Protein AF-A0A3A8MM98-F1 (afdb_monomer_lite)

pLDDT: mean 92.29, std 6.21, range [61.34, 98.75]

Organism: NCBI:txid2316731

Sequence (166 aa):
MRVLGRMGVKPQGGIPGQTGAYVLREGRLHTMPRGPVTLLTTDVLSLAGKLEVARLLAGLGRIDPEPLGSLSTREWLDTRLAREDSRALVAALVRVATYCADHTALSAQAAVKQLQAALAANVLYVDGGWSTLVDAVERLTREAGVRLELSTRVEAVVLQGARVEG

Structure (mmCIF, N/CA/C/O backbone):
data_AF-A0A3A8MM98-F1
#
_entry.id   AF-A0A3A8MM98-F1
#
loop_
_atom_site.group_PDB
_atom_site.id
_atom_site.type_symbol
_atom_site.label_atom_id
_atom_site.label_alt_id
_atom_site.label_comp_id
_atom_site.label_asym_id
_atom_site.label_entity_id
_atom_site.label_seq_id
_atom_site.pdbx_PDB_ins_code
_atom_site.Cartn_x
_atom_site.Cartn_y
_atom_site.Cartn_z
_atom_site.occupancy
_atom_site.B_iso_or_equiv
_atom_site.auth_seq_id
_atom_site.auth_comp_id
_atom_site.auth_asym_id
_atom_site.auth_atom_id
_atom_site.pdbx_PDB_model_num
ATOM 1 N N . MET A 1 1 ? -10.492 8.119 5.751 1.00 77.38 1 MET A N 1
ATOM 2 C CA . MET A 1 1 ? -11.127 7.786 7.049 1.00 77.38 1 MET A CA 1
ATOM 3 C C . MET A 1 1 ? -12.658 7.750 6.954 1.00 77.38 1 MET A C 1
ATOM 5 O O . MET A 1 1 ? -13.320 8.621 7.500 1.00 77.38 1 MET A O 1
ATOM 9 N N . ARG A 1 2 ? -13.255 6.773 6.247 1.00 86.06 2 ARG A N 1
ATOM 10 C CA . ARG A 1 2 ? -14.724 6.745 6.042 1.00 86.06 2 ARG A CA 1
ATOM 11 C C . ARG A 1 2 ? -15.495 6.208 7.254 1.00 86.06 2 ARG A C 1
ATOM 13 O O . ARG A 1 2 ? -16.445 6.846 7.680 1.00 86.06 2 ARG A O 1
ATOM 20 N N . VAL A 1 3 ? -15.089 5.060 7.801 1.00 92.25 3 VAL A N 1
ATOM 21 C CA . VAL A 1 3 ? -15.812 4.390 8.901 1.00 92.25 3 VAL A CA 1
ATOM 22 C C . VAL A 1 3 ? -15.664 5.159 10.216 1.00 92.25 3 VAL A C 1
ATOM 24 O O . VAL A 1 3 ? -16.660 5.601 10.771 1.00 92.25 3 VAL A O 1
ATOM 27 N N . LEU A 1 4 ? -14.426 5.416 10.654 1.00 92.00 4 LEU A N 1
ATOM 28 C CA . LEU A 1 4 ? -14.142 6.197 11.868 1.00 92.00 4 LEU A CA 1
ATOM 29 C C . LEU A 1 4 ? -14.773 7.597 11.829 1.00 92.00 4 LEU A C 1
ATOM 31 O O . LEU A 1 4 ? -15.398 8.020 12.796 1.00 92.00 4 LEU A O 1
ATOM 35 N N . GLY A 1 5 ? -14.707 8.272 10.676 1.00 91.81 5 GLY A N 1
ATOM 36 C CA . GLY A 1 5 ? -15.305 9.596 10.504 1.00 91.81 5 GLY A CA 1
ATOM 37 C C . GLY A 1 5 ? -16.828 9.609 10.671 1.00 91.81 5 GLY A C 1
ATOM 38 O O . GLY A 1 5 ? -17.356 10.568 11.226 1.00 91.81 5 GLY A O 1
ATOM 39 N N . ARG A 1 6 ? -17.535 8.543 10.259 1.00 93.50 6 ARG A N 1
ATOM 40 C CA . ARG A 1 6 ? -18.989 8.402 10.484 1.00 93.50 6 ARG A CA 1
ATOM 41 C C . ARG A 1 6 ? -19.348 8.256 11.962 1.00 93.50 6 ARG A C 1
ATOM 43 O O . ARG A 1 6 ? -20.444 8.638 12.340 1.00 93.50 6 ARG A O 1
ATOM 50 N N . MET A 1 7 ? -18.431 7.738 12.778 1.00 91.00 7 MET A N 1
ATOM 51 C CA . MET A 1 7 ? -18.590 7.638 14.232 1.00 91.00 7 MET A CA 1
ATOM 52 C C . MET A 1 7 ? -18.127 8.910 14.960 1.00 91.00 7 MET A C 1
ATOM 54 O O . MET A 1 7 ? -18.124 8.946 16.179 1.00 91.00 7 MET A O 1
ATOM 58 N N . GLY A 1 8 ? -17.695 9.952 14.240 1.00 91.94 8 GLY A N 1
ATOM 59 C CA . GLY A 1 8 ? -17.157 11.172 14.850 1.00 91.94 8 GLY A CA 1
ATOM 60 C C . GLY A 1 8 ? -15.691 11.071 15.289 1.00 91.94 8 GLY A C 1
ATOM 61 O O . GLY A 1 8 ? -15.151 12.036 15.824 1.00 91.94 8 GLY A O 1
ATOM 62 N N . VAL A 1 9 ? -15.003 9.956 15.011 1.00 94.19 9 VAL A N 1
ATOM 63 C CA . VAL A 1 9 ? -13.578 9.786 15.330 1.00 94.19 9 VAL A CA 1
ATOM 64 C C . VAL A 1 9 ? -12.717 10.374 14.212 1.00 94.19 9 VAL A C 1
ATOM 66 O O . VAL A 1 9 ? -12.689 9.871 13.084 1.00 94.19 9 VAL A O 1
ATOM 69 N N . LYS A 1 10 ? -11.980 11.439 14.537 1.00 92.62 10 LYS A N 1
ATOM 70 C CA . LYS A 1 10 ? -11.013 12.098 13.649 1.00 92.62 10 LYS A CA 1
ATOM 71 C C . LYS A 1 10 ? -9.639 12.127 14.328 1.00 92.62 10 LYS A C 1
ATOM 73 O O . LYS A 1 10 ? -9.407 13.018 15.142 1.00 92.62 10 LYS A O 1
ATOM 78 N N . PRO A 1 11 ? -8.748 11.162 14.046 1.00 92.06 11 PRO A N 1
ATOM 79 C CA . PRO A 1 11 ? -7.417 11.171 14.637 1.00 92.06 11 PRO A CA 1
ATOM 80 C C . PRO A 1 11 ? -6.592 12.355 14.147 1.00 92.06 11 PRO A C 1
ATOM 82 O O . PRO A 1 11 ? -6.685 12.744 12.980 1.00 92.06 11 PRO A O 1
ATOM 85 N N . GLN A 1 12 ? -5.766 12.876 15.047 1.00 93.81 12 GLN A N 1
ATOM 86 C CA . GLN A 1 12 ? -4.677 13.784 14.705 1.00 93.81 12 GLN A CA 1
ATOM 87 C C . GLN A 1 12 ? -3.449 12.965 14.308 1.00 93.81 12 GLN A C 1
ATOM 89 O O . GLN A 1 12 ? -3.311 11.804 14.704 1.00 93.81 12 GLN A O 1
ATOM 94 N N . GLY A 1 13 ? -2.608 13.530 13.454 1.00 93.62 13 GLY A N 1
ATOM 95 C CA . GLY A 1 13 ? -1.447 12.830 12.941 1.00 93.62 13 GLY A CA 1
ATOM 96 C C . GLY A 1 13 ? -0.794 13.535 11.767 1.00 93.62 13 GLY A C 1
ATOM 97 O O . GLY A 1 13 ? -1.259 14.571 11.285 1.00 93.62 13 GLY A O 1
ATOM 98 N N . GLY A 1 14 ? 0.264 12.911 11.264 1.00 92.06 14 GLY A N 1
ATOM 99 C CA . GLY A 1 14 ? 1.027 13.386 10.119 1.00 92.06 14 GLY A CA 1
ATOM 100 C C . GLY A 1 14 ? 1.220 12.313 9.057 1.00 92.06 14 GLY A C 1
ATOM 101 O O . GLY A 1 14 ? 1.026 11.120 9.287 1.00 92.06 14 GLY A O 1
ATOM 102 N N . ILE A 1 15 ? 1.636 12.744 7.871 1.00 89.25 15 ILE A N 1
ATOM 103 C CA . ILE A 1 15 ? 2.186 11.834 6.865 1.00 89.25 15 ILE A CA 1
ATOM 104 C C . ILE A 1 15 ? 3.625 11.514 7.292 1.00 89.25 15 ILE A C 1
ATOM 106 O O . ILE A 1 15 ? 4.348 12.443 7.670 1.00 89.25 15 ILE A O 1
ATOM 110 N N . PRO A 1 16 ? 4.067 10.243 7.250 1.00 83.88 16 PRO A N 1
ATOM 111 C CA . PRO A 1 16 ? 5.435 9.901 7.607 1.00 83.88 16 PRO A CA 1
ATOM 112 C C . PRO A 1 16 ? 6.431 10.696 6.757 1.00 83.88 16 PRO A C 1
ATOM 114 O O . PRO A 1 16 ? 6.238 10.906 5.554 1.00 83.88 16 PRO A O 1
ATOM 117 N N . GLY A 1 17 ? 7.512 11.141 7.403 1.00 78.62 17 GLY A N 1
ATOM 118 C CA . GLY A 1 17 ? 8.594 11.846 6.731 1.00 78.62 17 GLY A CA 1
ATOM 119 C C . GLY A 1 17 ? 9.108 11.025 5.552 1.00 78.62 17 GLY A C 1
ATOM 120 O O . GLY A 1 17 ? 9.320 9.821 5.662 1.00 78.62 17 GLY A O 1
ATOM 121 N N . GLN A 1 18 ? 9.288 11.669 4.401 1.00 69.31 18 GLN A N 1
ATOM 122 C CA . GLN A 1 18 ? 9.663 10.937 3.193 1.00 69.31 18 GLN A CA 1
ATOM 123 C C . GLN A 1 18 ? 11.181 10.710 3.066 1.00 69.31 18 GLN A C 1
ATOM 125 O O . GLN A 1 18 ? 11.630 10.023 2.151 1.00 69.31 18 GLN A O 1
ATOM 130 N N . THR A 1 19 ? 12.005 11.302 3.931 1.00 74.25 19 THR A N 1
ATOM 131 C CA . THR A 1 19 ? 13.464 11.118 3.925 1.00 74.25 19 THR A CA 1
ATOM 132 C C . THR A 1 19 ? 13.852 9.719 4.418 1.00 74.25 19 THR A C 1
ATOM 134 O O . THR A 1 19 ? 13.152 9.114 5.218 1.00 74.25 19 THR A O 1
ATOM 137 N N . GLY A 1 20 ? 14.969 9.178 3.918 1.00 76.94 20 GLY A N 1
ATOM 138 C CA . GLY A 1 20 ? 15.492 7.886 4.387 1.00 76.94 20 GLY A CA 1
ATOM 139 C C . GLY A 1 20 ? 14.758 6.636 3.880 1.00 76.94 20 GLY A C 1
ATOM 140 O O . GLY A 1 20 ? 14.929 5.568 4.456 1.00 76.94 20 GLY A O 1
ATOM 141 N N . ALA A 1 21 ? 13.960 6.735 2.812 1.00 84.44 21 ALA A N 1
ATOM 142 C CA . ALA A 1 21 ? 13.362 5.566 2.167 1.00 84.44 21 ALA A CA 1
ATOM 143 C C . ALA A 1 21 ? 14.356 4.860 1.226 1.00 84.44 21 ALA A C 1
ATOM 145 O O . ALA A 1 21 ? 14.972 5.500 0.364 1.00 84.44 21 ALA A O 1
ATOM 146 N N . TYR A 1 22 ? 14.441 3.534 1.341 1.00 90.06 22 TYR A N 1
ATOM 147 C CA . TYR A 1 22 ? 15.330 2.688 0.546 1.00 90.06 22 TYR A CA 1
ATOM 148 C C . TYR A 1 22 ? 14.586 1.505 -0.071 1.00 90.06 22 TYR A C 1
ATOM 150 O O . TYR A 1 22 ? 13.585 1.035 0.468 1.00 90.06 22 TYR A O 1
ATOM 158 N N . VAL A 1 23 ? 15.118 1.000 -1.181 1.00 92.00 23 VAL A N 1
ATOM 159 C CA . VAL A 1 23 ? 14.750 -0.303 -1.747 1.00 92.00 23 VAL A CA 1
ATOM 160 C C . VAL A 1 23 ? 15.883 -1.275 -1.457 1.00 92.00 23 VAL A C 1
ATOM 162 O O . VAL A 1 23 ? 17.031 -0.975 -1.769 1.00 92.00 23 VAL A O 1
ATOM 165 N N . LEU A 1 24 ? 15.576 -2.430 -0.870 1.00 92.56 24 LEU A N 1
ATOM 166 C CA . LEU A 1 24 ? 16.540 -3.514 -0.699 1.00 92.56 24 LEU A CA 1
ATOM 167 C C . LEU A 1 24 ? 16.457 -4.450 -1.907 1.00 92.56 24 LEU A C 1
ATOM 169 O O . LEU A 1 24 ? 15.405 -5.038 -2.159 1.00 92.56 24 LEU A O 1
ATOM 173 N N . ARG A 1 25 ? 17.563 -4.609 -2.631 1.00 91.25 25 ARG A N 1
ATOM 174 C CA . ARG A 1 25 ? 17.682 -5.555 -3.743 1.00 91.25 25 ARG A CA 1
ATOM 175 C C . ARG A 1 25 ? 19.056 -6.205 -3.692 1.00 91.25 25 ARG A C 1
ATOM 177 O O . ARG A 1 25 ? 20.048 -5.517 -3.491 1.00 91.25 25 ARG A O 1
ATOM 184 N N . GLU A 1 26 ? 19.097 -7.531 -3.820 1.00 89.75 26 GLU A N 1
ATOM 185 C CA . GLU A 1 26 ? 20.355 -8.302 -3.854 1.00 89.75 26 GLU A CA 1
ATOM 186 C C . GLU A 1 26 ? 21.293 -7.974 -2.670 1.00 89.75 26 GLU A C 1
ATOM 188 O O . GLU A 1 26 ? 22.504 -7.858 -2.811 1.00 89.75 26 GLU A O 1
ATOM 193 N N . GLY A 1 27 ? 20.712 -7.774 -1.479 1.00 92.62 27 GLY A N 1
ATOM 194 C CA . GLY A 1 27 ? 21.458 -7.456 -0.256 1.00 92.62 27 GLY A CA 1
ATOM 195 C C . GLY A 1 27 ? 21.957 -6.009 -0.143 1.00 92.62 27 GLY A C 1
ATOM 196 O O . GLY A 1 27 ? 22.581 -5.674 0.861 1.00 92.62 27 GLY A O 1
ATOM 197 N N . ARG A 1 28 ? 21.662 -5.130 -1.113 1.00 93.44 28 ARG A N 1
ATOM 198 C CA . ARG A 1 28 ? 22.075 -3.720 -1.103 1.00 93.44 28 ARG A CA 1
ATOM 199 C C . ARG A 1 28 ? 20.887 -2.768 -0.987 1.00 93.44 28 ARG A C 1
ATOM 201 O O . ARG A 1 28 ? 19.826 -2.993 -1.567 1.00 93.44 28 ARG A O 1
ATOM 208 N N . LEU A 1 29 ? 21.078 -1.685 -0.232 1.00 92.94 29 LEU A N 1
ATOM 209 C CA . LEU A 1 29 ? 20.126 -0.578 -0.167 1.00 92.94 29 LEU A CA 1
ATOM 210 C C . LEU A 1 29 ? 20.344 0.380 -1.341 1.00 92.94 29 LEU A C 1
ATOM 212 O O . LEU A 1 29 ? 21.454 0.851 -1.584 1.00 92.94 29 LEU A O 1
ATOM 216 N N . HIS A 1 30 ? 19.254 0.696 -2.026 1.00 91.75 30 HIS A N 1
ATOM 217 C CA . HIS A 1 30 ? 19.180 1.632 -3.138 1.00 91.75 30 HIS A CA 1
ATOM 218 C C . HIS A 1 30 ? 18.283 2.810 -2.769 1.00 91.75 30 HIS A C 1
ATOM 220 O O . HIS A 1 30 ? 17.331 2.660 -1.999 1.00 91.75 30 HIS A O 1
ATOM 226 N N . THR A 1 31 ? 18.528 3.982 -3.353 1.00 89.19 31 THR A N 1
ATOM 227 C CA . THR A 1 31 ? 17.634 5.132 -3.177 1.00 89.19 31 THR A CA 1
ATOM 228 C C . THR A 1 31 ? 16.245 4.813 -3.728 1.00 89.19 31 THR A C 1
ATOM 230 O O . THR A 1 31 ? 16.102 4.448 -4.897 1.00 89.19 31 THR A O 1
ATOM 233 N N . MET A 1 32 ? 15.215 4.985 -2.896 1.00 87.94 32 MET A N 1
ATOM 234 C CA . MET A 1 32 ? 13.825 4.800 -3.305 1.00 87.94 32 MET A CA 1
ATOM 235 C C . MET A 1 32 ? 13.399 5.894 -4.305 1.00 87.94 32 MET A C 1
ATOM 237 O O . MET A 1 32 ? 13.462 7.082 -3.957 1.00 87.94 32 MET A O 1
ATOM 241 N N . PRO A 1 33 ? 12.933 5.536 -5.520 1.00 84.94 33 PRO A N 1
ATOM 242 C CA . PRO A 1 33 ? 12.440 6.508 -6.489 1.00 84.94 33 PRO A CA 1
ATOM 243 C C . PRO A 1 33 ? 11.056 7.028 -6.076 1.00 84.94 33 PRO A C 1
ATOM 245 O O . PRO A 1 33 ? 10.032 6.396 -6.318 1.00 84.94 33 PRO A O 1
ATOM 248 N N . ARG A 1 34 ? 11.030 8.196 -5.430 1.00 79.31 34 ARG A N 1
ATOM 249 C CA . ARG A 1 34 ? 9.813 8.865 -4.920 1.00 79.31 34 ARG A CA 1
ATOM 250 C C . ARG A 1 34 ? 9.335 10.019 -5.799 1.00 79.31 34 ARG A C 1
ATOM 252 O O . ARG A 1 34 ? 8.270 10.575 -5.569 1.00 79.31 34 ARG A O 1
ATOM 259 N N . GLY A 1 35 ? 10.136 10.410 -6.782 1.00 80.88 35 GLY A N 1
ATOM 260 C CA . GLY A 1 35 ? 9.831 11.497 -7.701 1.00 80.88 35 GLY A CA 1
ATOM 261 C C . GLY A 1 35 ? 10.788 11.504 -8.891 1.00 80.88 35 GLY A C 1
ATOM 262 O O . GLY A 1 35 ? 11.707 10.684 -8.937 1.00 80.88 35 GLY A O 1
ATOM 263 N N . PRO A 1 36 ? 10.615 12.435 -9.844 1.00 77.31 36 PRO A N 1
ATOM 264 C CA . PRO A 1 36 ? 11.358 12.427 -11.104 1.00 77.31 36 PRO A CA 1
ATOM 265 C C . PRO A 1 36 ? 12.879 12.413 -10.911 1.00 77.31 36 PRO A C 1
ATOM 267 O O . PRO A 1 36 ? 13.573 11.616 -11.532 1.00 77.31 36 PRO A O 1
ATOM 270 N N . VAL A 1 37 ? 13.394 13.230 -9.986 1.00 83.56 37 VAL A N 1
ATOM 271 C CA . VAL A 1 37 ? 14.836 13.310 -9.701 1.00 83.56 37 VAL A CA 1
ATOM 272 C C . VAL A 1 37 ? 15.368 11.994 -9.129 1.00 83.56 37 VAL A C 1
ATOM 274 O O . VAL A 1 37 ? 16.345 11.457 -9.638 1.00 83.56 37 VAL A O 1
ATOM 277 N N . THR A 1 38 ? 14.709 11.431 -8.110 1.00 84.38 38 THR A N 1
ATOM 278 C CA . THR A 1 38 ? 15.159 10.177 -7.473 1.00 84.38 38 THR A CA 1
ATOM 279 C C . THR A 1 38 ? 14.983 8.959 -8.379 1.00 84.38 38 THR A C 1
ATOM 281 O O . THR A 1 38 ? 15.745 8.004 -8.269 1.00 84.38 38 THR A O 1
ATOM 284 N N . LEU A 1 39 ? 14.034 8.996 -9.318 1.00 86.81 39 LEU A N 1
ATOM 285 C CA . LEU A 1 39 ? 13.901 7.990 -10.372 1.00 86.81 39 LEU A CA 1
ATOM 286 C C . LEU A 1 39 ? 15.067 8.033 -11.368 1.00 86.81 39 LEU A C 1
ATOM 288 O O . LEU A 1 39 ? 15.525 6.990 -11.829 1.00 86.81 39 LEU A O 1
ATOM 292 N N . LEU A 1 40 ? 15.574 9.225 -11.691 1.00 83.75 40 LEU A N 1
ATOM 293 C CA . LEU A 1 40 ? 16.733 9.371 -12.571 1.00 83.75 40 LEU A CA 1
ATOM 294 C C . LEU A 1 40 ? 18.036 8.958 -11.882 1.00 83.75 40 LEU A C 1
ATOM 296 O O . LEU A 1 40 ? 18.886 8.351 -12.534 1.00 83.75 40 LEU A O 1
ATOM 300 N N . THR A 1 41 ? 18.183 9.229 -10.583 1.00 84.25 41 THR A N 1
ATOM 301 C CA . THR A 1 41 ? 19.421 8.949 -9.839 1.00 84.25 41 THR A CA 1
ATOM 302 C C . THR A 1 41 ? 19.483 7.562 -9.204 1.00 84.25 41 THR A C 1
ATOM 304 O O . THR A 1 41 ? 20.578 7.114 -8.881 1.00 84.25 41 THR A O 1
ATOM 307 N N . THR A 1 42 ? 18.358 6.854 -9.048 1.00 87.75 42 THR A N 1
ATOM 308 C CA . THR A 1 42 ? 18.377 5.482 -8.518 1.00 87.75 42 THR A CA 1
ATOM 309 C C . THR A 1 42 ? 19.085 4.517 -9.472 1.00 87.75 42 THR A C 1
ATOM 311 O O . THR A 1 42 ? 18.991 4.635 -10.697 1.00 87.75 42 THR A O 1
ATOM 314 N N . ASP A 1 43 ? 19.779 3.538 -8.910 1.00 90.50 43 ASP A N 1
ATOM 315 C CA . ASP A 1 43 ? 20.469 2.451 -9.608 1.00 90.50 43 ASP A CA 1
ATOM 316 C C . ASP A 1 43 ? 19.739 1.103 -9.460 1.00 90.50 43 ASP A C 1
ATOM 318 O O . ASP A 1 43 ? 20.223 0.080 -9.935 1.00 90.50 43 ASP A O 1
ATOM 322 N N . VAL A 1 44 ? 18.548 1.094 -8.845 1.00 93.38 44 VAL A N 1
ATOM 323 C CA . VAL A 1 44 ? 17.695 -0.105 -8.738 1.00 93.38 44 VAL A CA 1
ATOM 324 C C . VAL A 1 44 ? 17.034 -0.488 -10.071 1.00 93.38 44 VAL A C 1
ATOM 326 O O . VAL A 1 44 ? 16.569 -1.618 -10.230 1.00 93.38 44 VAL A O 1
ATOM 329 N N . LEU A 1 45 ? 16.996 0.452 -11.024 1.00 94.06 45 LEU A N 1
ATOM 330 C CA . LEU A 1 45 ? 16.430 0.303 -12.364 1.00 94.06 45 LEU A CA 1
ATOM 331 C C . LEU A 1 45 ? 17.485 0.594 -13.434 1.00 94.06 45 LEU A C 1
ATOM 333 O O . LEU A 1 45 ? 18.209 1.590 -13.371 1.00 94.06 45 LEU A O 1
ATOM 337 N N . SER A 1 46 ? 17.475 -0.212 -14.489 1.00 93.44 46 SER A N 1
ATOM 338 C CA . SER A 1 46 ? 18.102 0.104 -15.772 1.00 93.44 46 SER A CA 1
ATOM 339 C C . SER A 1 46 ? 17.465 1.339 -16.424 1.00 93.44 46 SER A C 1
ATOM 341 O O . SER A 1 46 ? 16.350 1.737 -16.088 1.00 93.44 46 SER A O 1
ATOM 343 N N . LEU A 1 47 ? 18.139 1.941 -17.412 1.00 93.50 47 LEU A N 1
ATOM 344 C CA . LEU A 1 47 ? 17.622 3.119 -18.129 1.00 93.50 47 LEU A CA 1
ATOM 345 C C . LEU A 1 47 ? 16.243 2.871 -18.758 1.00 93.50 47 LEU A C 1
ATOM 347 O O . LEU A 1 47 ? 15.336 3.690 -18.620 1.00 93.50 47 LEU A O 1
ATOM 351 N N . ALA A 1 48 ? 16.067 1.718 -19.403 1.00 94.75 48 ALA A N 1
ATOM 352 C CA . ALA A 1 48 ? 14.779 1.332 -19.964 1.00 94.75 48 ALA A CA 1
ATOM 353 C C . ALA A 1 48 ? 13.735 1.064 -18.862 1.00 94.75 48 ALA A C 1
ATOM 355 O O . ALA A 1 48 ? 12.577 1.443 -19.024 1.00 94.75 48 ALA A O 1
ATOM 356 N N . GLY A 1 49 ? 14.143 0.498 -17.719 1.00 95.25 49 GLY A N 1
ATOM 357 C CA . GLY A 1 49 ? 13.248 0.272 -16.581 1.00 95.25 49 GLY A CA 1
ATOM 358 C C . GLY A 1 49 ? 12.745 1.572 -15.951 1.00 95.25 49 GLY A C 1
ATOM 359 O O . GLY A 1 49 ? 11.560 1.704 -15.649 1.00 95.25 49 GLY A O 1
ATOM 360 N N . LYS A 1 50 ? 13.606 2.595 -15.855 1.00 95.25 50 LYS A N 1
ATOM 361 C CA . LYS A 1 50 ? 13.211 3.949 -15.425 1.00 95.25 50 LYS A CA 1
ATOM 362 C C . LYS A 1 50 ? 12.090 4.506 -16.296 1.00 95.25 50 LYS A C 1
ATOM 364 O O . LYS A 1 50 ? 11.136 5.075 -15.772 1.00 95.25 50 LYS A O 1
ATOM 369 N N . LEU A 1 51 ? 12.184 4.317 -17.612 1.00 94.31 51 LEU A N 1
ATOM 370 C CA . LEU A 1 51 ? 11.181 4.796 -18.559 1.00 94.31 51 LEU A CA 1
ATOM 371 C C . LEU A 1 51 ? 9.852 4.034 -18.445 1.00 94.31 51 LEU A C 1
ATOM 373 O O . LEU A 1 51 ? 8.797 4.666 -18.469 1.00 94.31 51 LEU A O 1
ATOM 377 N N . GLU A 1 52 ? 9.883 2.706 -18.297 1.00 95.81 52 GLU A N 1
ATOM 378 C CA . GLU A 1 52 ? 8.671 1.902 -18.070 1.00 95.81 52 GLU A CA 1
ATOM 379 C C . GLU A 1 52 ? 7.949 2.322 -16.786 1.00 95.81 52 GLU A C 1
ATOM 381 O O . GLU A 1 52 ? 6.753 2.620 -16.814 1.00 95.81 52 GLU A O 1
ATOM 386 N N . VAL A 1 53 ? 8.686 2.416 -15.676 1.00 94.56 53 VAL A N 1
ATOM 387 C CA . VAL A 1 53 ? 8.138 2.813 -14.373 1.00 94.56 53 VAL A CA 1
ATOM 388 C C . VAL A 1 53 ? 7.603 4.245 -14.416 1.00 94.56 53 VAL A C 1
ATOM 390 O O . VAL A 1 53 ? 6.493 4.488 -13.946 1.00 94.56 53 VAL A O 1
ATOM 393 N N . ALA A 1 54 ? 8.330 5.187 -15.031 1.00 93.25 54 ALA A N 1
ATOM 394 C CA . ALA A 1 54 ? 7.865 6.566 -15.195 1.00 93.25 54 ALA A CA 1
ATOM 395 C C . ALA A 1 54 ? 6.529 6.633 -15.949 1.00 93.25 54 ALA A C 1
ATOM 397 O O . ALA A 1 54 ? 5.603 7.319 -15.513 1.00 93.25 54 ALA A O 1
ATOM 398 N N . ARG A 1 55 ? 6.413 5.903 -17.067 1.00 94.00 55 ARG A N 1
ATOM 399 C CA . ARG A 1 55 ? 5.189 5.852 -17.881 1.00 94.00 55 ARG A CA 1
ATOM 400 C C . ARG A 1 55 ? 4.026 5.244 -17.110 1.00 94.00 55 ARG A C 1
ATOM 402 O O . ARG A 1 55 ? 2.931 5.804 -17.142 1.00 94.00 55 ARG A O 1
ATOM 409 N N . LEU A 1 56 ? 4.263 4.136 -16.405 1.00 93.94 56 LEU A N 1
ATOM 410 C CA . LEU A 1 56 ? 3.233 3.500 -15.591 1.00 93.94 56 LEU A CA 1
ATOM 411 C C . LEU A 1 56 ? 2.727 4.463 -14.514 1.00 93.94 56 LEU A C 1
ATOM 413 O O . LEU A 1 56 ? 1.527 4.701 -14.442 1.00 93.94 56 LEU A O 1
ATOM 417 N N . LEU A 1 57 ? 3.623 5.065 -13.725 1.00 90.00 57 LEU A N 1
ATOM 418 C CA . LEU A 1 57 ? 3.246 5.968 -12.633 1.00 90.00 57 LEU A CA 1
ATOM 419 C C . LEU A 1 57 ? 2.530 7.232 -13.133 1.00 90.00 57 LEU A C 1
ATOM 421 O O . LEU A 1 57 ? 1.552 7.655 -12.520 1.00 90.00 57 LEU A O 1
ATOM 425 N N . ALA A 1 58 ? 2.950 7.799 -14.269 1.00 90.94 58 ALA A N 1
ATOM 426 C CA . ALA A 1 58 ? 2.291 8.961 -14.873 1.00 90.94 58 ALA A CA 1
ATOM 427 C C . ALA A 1 58 ? 0.858 8.663 -15.364 1.00 90.94 58 ALA A C 1
ATOM 429 O O . ALA A 1 58 ? 0.009 9.559 -15.406 1.00 90.94 58 ALA A O 1
ATOM 430 N N . GLY A 1 59 ? 0.586 7.412 -15.753 1.00 93.75 59 GLY A N 1
ATOM 431 C CA . GLY A 1 59 ? -0.728 6.952 -16.210 1.00 93.75 59 GLY A CA 1
ATOM 432 C C . GLY A 1 59 ? -1.594 6.313 -15.121 1.00 93.75 59 GLY A C 1
ATOM 433 O O . GLY A 1 59 ? -2.807 6.233 -15.293 1.00 93.75 59 GLY A O 1
ATOM 434 N N . LEU A 1 60 ? -1.000 5.883 -14.004 1.00 94.00 60 LEU A N 1
ATOM 435 C CA . LEU A 1 60 ? -1.623 4.997 -13.016 1.00 94.00 60 LEU A CA 1
ATOM 436 C C . LEU A 1 60 ? -2.944 5.536 -12.458 1.00 94.00 60 LEU A C 1
ATOM 438 O O . LEU A 1 60 ? -3.916 4.791 -12.365 1.00 94.00 60 LEU A O 1
ATOM 442 N N . GLY A 1 61 ? -3.012 6.833 -12.154 1.00 93.50 61 GLY A N 1
ATOM 443 C CA . GLY A 1 61 ? -4.233 7.473 -11.650 1.00 93.50 61 GLY A CA 1
ATOM 444 C C . GLY A 1 61 ? -5.407 7.494 -12.638 1.00 93.50 61 GLY A C 1
ATOM 445 O O . GLY A 1 61 ? -6.530 7.754 -12.226 1.00 93.50 61 GLY A O 1
ATOM 446 N N . ARG A 1 62 ? -5.165 7.226 -13.929 1.00 95.38 62 ARG A N 1
ATOM 447 C CA . ARG A 1 62 ? -6.185 7.198 -14.994 1.00 95.38 62 ARG A CA 1
ATOM 448 C C . ARG A 1 62 ? -6.572 5.787 -15.432 1.00 95.38 62 ARG A C 1
ATOM 450 O O . ARG A 1 62 ? -7.426 5.642 -16.299 1.00 95.38 62 ARG A O 1
ATOM 457 N N . ILE A 1 63 ? -5.916 4.757 -14.899 1.00 96.69 63 ILE A N 1
ATOM 458 C CA . ILE A 1 63 ? -6.242 3.371 -15.236 1.00 96.69 63 ILE A CA 1
ATOM 459 C C . ILE A 1 63 ? -7.619 3.049 -14.657 1.00 96.69 63 ILE A C 1
ATOM 461 O O . ILE A 1 63 ? -7.803 3.157 -13.446 1.00 96.69 63 ILE A O 1
ATOM 465 N N . ASP A 1 64 ? -8.553 2.631 -15.513 1.00 97.19 64 ASP A N 1
ATOM 466 C CA . ASP A 1 64 ? -9.806 2.021 -15.075 1.00 97.19 64 ASP A CA 1
ATOM 467 C C . ASP A 1 64 ? -9.510 0.615 -14.524 1.00 97.19 64 ASP A C 1
ATOM 469 O O . ASP A 1 64 ? -9.010 -0.239 -15.267 1.00 97.19 64 ASP A O 1
ATOM 473 N N . PRO A 1 65 ? -9.743 0.365 -13.224 1.00 97.31 65 PRO A N 1
ATOM 474 C CA . PRO A 1 65 ? -9.455 -0.924 -12.625 1.00 97.31 65 PRO A CA 1
ATOM 475 C C . PRO A 1 65 ? -10.558 -1.963 -12.873 1.00 97.31 65 PRO A C 1
ATOM 477 O O . PRO A 1 65 ? -10.285 -3.144 -12.677 1.00 97.31 65 PRO A O 1
ATOM 480 N N . GLU A 1 66 ? -11.779 -1.579 -13.271 1.00 96.88 66 GLU A N 1
ATOM 481 C CA . GLU A 1 66 ? -12.903 -2.525 -13.410 1.00 96.88 66 GLU A CA 1
ATOM 482 C C . GLU A 1 66 ? -12.614 -3.693 -14.371 1.00 96.88 66 GLU A C 1
ATOM 484 O O . GLU A 1 66 ? -12.811 -4.843 -13.973 1.00 96.88 66 GLU A O 1
ATOM 489 N N . PRO A 1 67 ? -12.033 -3.477 -15.567 1.00 97.25 67 PRO A N 1
ATOM 490 C CA . PRO A 1 67 ? -11.720 -4.573 -16.487 1.00 97.25 67 PRO A CA 1
ATOM 491 C C . PRO A 1 67 ? -10.598 -5.501 -15.999 1.00 97.25 67 PRO A C 1
ATOM 493 O O . PRO A 1 67 ? -10.355 -6.540 -16.604 1.00 97.25 67 PRO A O 1
ATOM 496 N N . LEU A 1 68 ? -9.876 -5.130 -14.936 1.00 97.94 68 LEU A N 1
ATOM 497 C CA . LEU A 1 68 ? -8.718 -5.879 -14.440 1.00 97.94 68 LEU A CA 1
ATOM 498 C C . LEU A 1 68 ? -9.100 -6.983 -13.445 1.00 97.94 68 LEU A C 1
ATOM 500 O O . LEU A 1 68 ? -8.219 -7.697 -12.971 1.00 97.94 68 LEU A O 1
ATOM 504 N N . GLY A 1 69 ? -10.384 -7.119 -13.097 1.00 96.31 69 GLY A N 1
ATOM 505 C CA . GLY A 1 69 ? -10.844 -8.031 -12.045 1.00 96.31 69 GLY A CA 1
ATOM 506 C C . GLY A 1 69 ? -10.514 -9.503 -12.304 1.00 96.31 69 GLY A C 1
ATOM 507 O O . GLY A 1 69 ? -10.248 -10.236 -11.354 1.00 96.31 69 GLY A O 1
ATOM 508 N N . SER A 1 70 ? -10.475 -9.915 -13.575 1.00 96.94 70 SER A N 1
ATOM 509 C CA . SER A 1 70 ? -10.182 -11.292 -13.993 1.00 96.94 70 SER A CA 1
ATOM 510 C C . SER A 1 70 ? -8.693 -11.631 -14.056 1.00 96.94 70 SER A C 1
ATOM 512 O O . SER A 1 70 ? -8.359 -12.789 -14.281 1.00 96.94 70 SER A O 1
ATOM 514 N N . LEU A 1 71 ? -7.806 -10.642 -13.915 1.00 98.44 71 LEU A N 1
ATOM 515 C CA . LEU A 1 71 ? -6.361 -10.848 -13.946 1.00 98.44 71 LEU A CA 1
ATOM 516 C C . LEU A 1 71 ? -5.810 -10.918 -12.527 1.00 98.44 71 LEU A C 1
ATOM 518 O O . LEU A 1 71 ? -6.183 -10.131 -11.650 1.00 98.44 71 LEU A O 1
ATOM 522 N N . SER A 1 72 ? -4.831 -11.789 -12.327 1.00 98.75 72 SER A N 1
ATOM 523 C CA . SER A 1 72 ? -3.912 -11.660 -11.205 1.00 98.75 72 SER A CA 1
ATOM 524 C C . SER A 1 72 ? -3.020 -10.427 -11.381 1.00 98.75 72 SER A C 1
ATOM 526 O O . SER A 1 72 ? -2.756 -9.937 -12.485 1.00 98.75 72 SER A O 1
ATOM 528 N N . THR A 1 73 ? -2.506 -9.918 -10.268 1.00 98.69 73 THR A N 1
ATOM 529 C CA . THR A 1 73 ? -1.551 -8.807 -10.247 1.00 98.69 73 THR A CA 1
ATOM 530 C C . THR A 1 73 ? -0.301 -9.163 -11.040 1.00 98.69 73 THR A C 1
ATOM 532 O O . THR A 1 73 ? 0.233 -8.314 -11.749 1.00 98.69 73 THR A O 1
ATOM 535 N N . ARG A 1 74 ? 0.155 -10.419 -10.958 1.00 98.56 74 ARG A N 1
ATOM 536 C CA . ARG A 1 74 ? 1.296 -10.908 -11.733 1.00 98.56 74 ARG A CA 1
ATOM 537 C C . ARG A 1 74 ? 1.047 -10.786 -13.235 1.00 98.56 74 ARG A C 1
ATOM 539 O O . ARG A 1 74 ? 1.852 -10.155 -13.909 1.00 98.56 74 ARG A O 1
ATOM 546 N N . GLU A 1 75 ? -0.071 -11.308 -13.738 1.00 98.62 75 GLU A N 1
ATOM 547 C CA . GLU A 1 75 ? -0.418 -11.231 -15.167 1.00 98.62 75 GLU A CA 1
ATOM 548 C C . GLU A 1 75 ? -0.524 -9.778 -15.641 1.00 98.62 75 GLU A C 1
ATOM 550 O O . GLU A 1 75 ? -0.014 -9.408 -16.700 1.00 98.62 75 GLU A O 1
ATOM 555 N N . TRP A 1 76 ? -1.131 -8.911 -14.830 1.00 98.25 76 TRP A N 1
ATOM 556 C CA . TRP A 1 76 ? -1.202 -7.492 -15.152 1.00 98.25 76 TRP A CA 1
ATOM 557 C C . TRP A 1 76 ? 0.185 -6.834 -15.217 1.00 98.25 76 TRP A C 1
ATOM 559 O O . TRP A 1 76 ? 0.452 -6.070 -16.142 1.00 98.25 76 TRP A O 1
ATOM 569 N N . LEU A 1 77 ? 1.101 -7.145 -14.297 1.00 98.06 77 LEU A N 1
ATOM 570 C CA . LEU A 1 77 ? 2.471 -6.623 -14.352 1.00 98.06 77 LEU A CA 1
ATOM 571 C C . LEU A 1 77 ? 3.242 -7.155 -15.566 1.00 98.06 77 LEU A C 1
ATOM 573 O O . LEU A 1 77 ? 3.932 -6.375 -16.222 1.00 98.06 77 LEU A O 1
ATOM 577 N N . ASP A 1 78 ? 3.086 -8.438 -15.894 1.00 98.00 78 ASP A N 1
ATOM 578 C CA . ASP A 1 78 ? 3.731 -9.078 -17.046 1.00 98.00 78 ASP A CA 1
ATOM 579 C C . ASP A 1 78 ? 3.273 -8.456 -18.379 1.00 98.00 78 ASP A C 1
ATOM 581 O O . ASP A 1 78 ? 4.080 -8.293 -19.293 1.00 98.00 78 ASP A O 1
ATOM 585 N N . THR A 1 79 ? 2.013 -8.014 -18.479 1.00 95.56 79 THR A N 1
ATOM 586 C CA . THR A 1 79 ? 1.512 -7.288 -19.666 1.00 95.56 79 THR A CA 1
ATOM 587 C C . THR A 1 79 ? 1.935 -5.818 -19.729 1.00 95.56 79 THR A C 1
ATOM 589 O O . THR A 1 79 ? 1.954 -5.229 -20.811 1.00 95.56 79 THR A O 1
ATOM 592 N N . ARG A 1 80 ? 2.249 -5.187 -18.590 1.00 95.25 80 ARG A N 1
ATOM 593 C CA . ARG A 1 80 ? 2.536 -3.742 -18.509 1.00 95.25 80 ARG A CA 1
ATOM 594 C C . ARG A 1 80 ? 4.017 -3.399 -18.540 1.00 95.25 80 ARG A C 1
ATOM 596 O O . ARG A 1 80 ? 4.361 -2.283 -18.927 1.00 95.25 80 ARG A O 1
ATOM 603 N N . LEU A 1 81 ? 4.868 -4.310 -18.091 1.00 97.69 81 LEU A N 1
ATOM 604 C CA . LEU A 1 81 ? 6.284 -4.061 -17.854 1.00 97.69 81 LEU A CA 1
ATOM 605 C C . LEU A 1 81 ? 7.083 -5.200 -18.473 1.00 97.69 81 LEU A C 1
ATOM 607 O O . LEU A 1 81 ? 6.964 -6.347 -18.042 1.00 97.69 81 LEU A O 1
ATOM 611 N N . ALA A 1 82 ? 7.915 -4.896 -19.469 1.00 96.88 82 ALA A N 1
ATOM 612 C CA . ALA A 1 82 ? 8.703 -5.913 -20.153 1.00 96.88 82 ALA A CA 1
ATOM 613 C C . ALA A 1 82 ? 9.955 -6.290 -19.353 1.00 96.88 82 ALA A C 1
ATOM 615 O O . ALA A 1 82 ? 10.431 -7.426 -19.454 1.00 96.88 82 ALA A O 1
ATOM 616 N N . ARG A 1 83 ? 10.477 -5.380 -18.523 1.00 97.31 83 ARG A N 1
ATOM 617 C CA . ARG A 1 83 ? 11.713 -5.621 -17.778 1.00 97.31 83 ARG A CA 1
ATOM 618 C C . ARG A 1 83 ? 11.474 -6.174 -16.380 1.00 97.31 83 ARG A C 1
ATOM 620 O O . ARG A 1 83 ? 10.548 -5.787 -15.671 1.00 97.31 83 ARG A O 1
ATOM 627 N N . GLU A 1 84 ? 12.366 -7.068 -15.973 1.00 95.75 84 GLU A N 1
ATOM 628 C CA . GLU A 1 84 ? 12.317 -7.710 -14.661 1.00 95.75 84 GLU A CA 1
ATOM 629 C C . GLU A 1 84 ? 12.521 -6.714 -13.514 1.00 95.75 84 GLU A C 1
ATOM 631 O O . GLU A 1 84 ? 11.806 -6.774 -12.521 1.00 95.75 84 GLU A O 1
ATOM 636 N N . ASP A 1 85 ? 13.440 -5.758 -13.663 1.00 95.12 85 ASP A N 1
ATOM 637 C CA . ASP A 1 85 ? 13.691 -4.711 -12.669 1.00 95.12 85 ASP A CA 1
ATOM 638 C C . ASP A 1 85 ? 12.475 -3.793 -12.469 1.00 95.12 85 ASP A C 1
ATOM 640 O O . ASP A 1 85 ? 12.119 -3.486 -11.329 1.00 95.12 85 ASP A O 1
ATOM 644 N N . SER A 1 86 ? 11.789 -3.427 -13.556 1.00 96.50 86 SER A N 1
ATOM 645 C CA . SER A 1 86 ? 10.510 -2.713 -13.509 1.00 96.50 86 SER A CA 1
ATOM 646 C C . SER A 1 86 ? 9.445 -3.516 -12.765 1.00 96.50 86 SER A C 1
ATOM 648 O O . SER A 1 86 ? 8.829 -3.002 -11.827 1.00 96.50 86 SER A O 1
ATOM 650 N N . ARG A 1 87 ? 9.232 -4.782 -13.161 1.00 97.19 87 ARG A N 1
ATOM 651 C CA . ARG A 1 87 ? 8.246 -5.669 -12.524 1.00 97.19 87 ARG A CA 1
ATOM 652 C C . ARG A 1 87 ? 8.540 -5.847 -11.042 1.00 97.19 87 ARG A C 1
ATOM 654 O O . ARG A 1 87 ? 7.624 -5.718 -10.240 1.00 97.19 87 ARG A O 1
ATOM 661 N N . ALA A 1 88 ? 9.797 -6.078 -10.672 1.00 95.62 88 ALA A N 1
ATOM 662 C CA . ALA A 1 88 ? 10.218 -6.268 -9.289 1.00 95.62 88 ALA A CA 1
ATOM 663 C C . ALA A 1 88 ? 9.970 -5.019 -8.431 1.00 95.62 88 ALA A C 1
ATOM 665 O O . ALA A 1 88 ? 9.420 -5.133 -7.335 1.00 95.62 88 ALA A O 1
ATOM 666 N N . LEU A 1 89 ? 10.316 -3.826 -8.931 1.00 95.06 89 LEU A N 1
ATOM 667 C CA . LEU A 1 89 ? 10.072 -2.584 -8.199 1.00 95.06 89 LEU A CA 1
ATOM 668 C C . LEU A 1 89 ? 8.572 -2.331 -8.019 1.00 95.06 89 LEU A C 1
ATOM 670 O O . LEU A 1 89 ? 8.124 -2.065 -6.906 1.00 95.06 89 LEU A O 1
ATOM 674 N N . VAL A 1 90 ? 7.782 -2.431 -9.090 1.00 96.00 90 VAL A N 1
ATOM 675 C CA . VAL A 1 90 ? 6.336 -2.176 -9.012 1.00 96.00 90 VAL A CA 1
ATOM 676 C C . VAL A 1 90 ? 5.645 -3.239 -8.158 1.00 96.00 90 VAL A C 1
ATOM 678 O O . VAL A 1 90 ? 4.792 -2.895 -7.344 1.00 96.00 90 VAL A O 1
ATOM 681 N N . ALA A 1 91 ? 6.066 -4.502 -8.244 1.00 96.81 91 ALA A N 1
ATOM 682 C CA . ALA A 1 91 ? 5.623 -5.557 -7.342 1.00 96.81 91 ALA A CA 1
ATOM 683 C C . ALA A 1 91 ? 5.935 -5.213 -5.874 1.00 96.81 91 ALA A C 1
ATOM 685 O O . ALA A 1 91 ? 5.061 -5.337 -5.020 1.00 96.81 91 ALA A O 1
ATOM 686 N N . ALA A 1 92 ? 7.137 -4.727 -5.557 1.00 95.12 92 ALA A N 1
ATOM 687 C CA . ALA A 1 92 ? 7.461 -4.299 -4.196 1.00 95.12 92 ALA A CA 1
ATOM 688 C C . ALA A 1 92 ? 6.534 -3.170 -3.705 1.00 95.12 92 ALA A C 1
ATOM 690 O O . ALA A 1 92 ? 6.102 -3.190 -2.552 1.00 95.12 92 ALA A O 1
ATOM 691 N N . LEU A 1 93 ? 6.157 -2.230 -4.579 1.00 93.31 93 LEU A N 1
ATOM 692 C CA . LEU A 1 93 ? 5.194 -1.176 -4.243 1.00 93.31 93 LEU A CA 1
ATOM 693 C C . LEU A 1 93 ? 3.782 -1.716 -4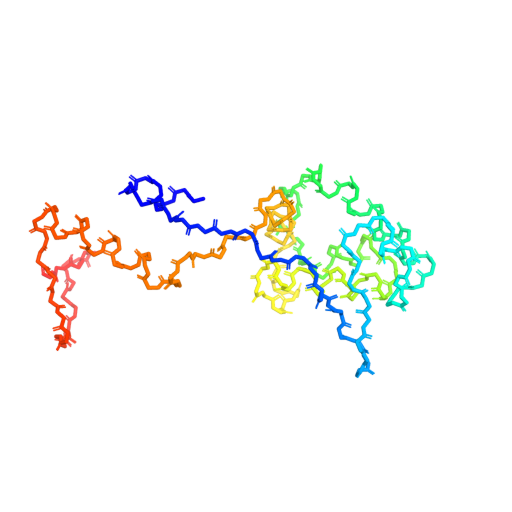.031 1.00 93.31 93 LEU A C 1
ATOM 695 O O . LEU A 1 93 ? 3.127 -1.316 -3.069 1.00 93.31 93 LEU A O 1
ATOM 699 N N . VAL A 1 94 ? 3.327 -2.649 -4.874 1.00 96.44 94 VAL A N 1
ATOM 700 C CA . VAL A 1 94 ? 2.038 -3.327 -4.677 1.00 96.44 94 VAL A CA 1
ATOM 701 C C . VAL A 1 94 ? 2.015 -4.023 -3.322 1.00 96.44 94 VAL A C 1
ATOM 703 O O . VAL A 1 94 ? 1.061 -3.835 -2.568 1.00 96.44 94 VAL A O 1
ATOM 706 N N . ARG A 1 95 ? 3.077 -4.752 -2.965 1.00 95.69 95 ARG A N 1
ATOM 707 C CA . ARG A 1 95 ? 3.188 -5.427 -1.666 1.00 95.69 95 ARG A CA 1
ATOM 708 C C . ARG A 1 95 ? 3.032 -4.467 -0.498 1.00 95.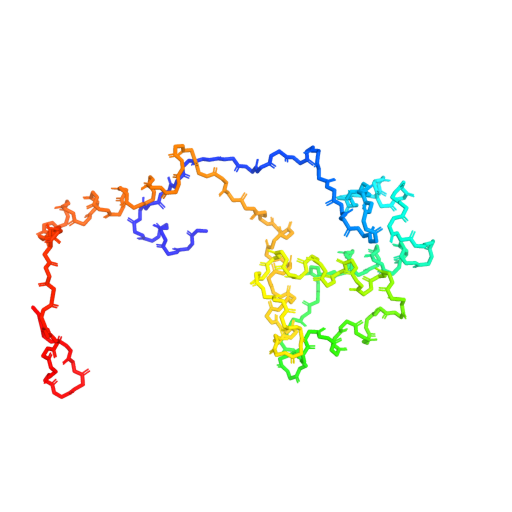69 95 ARG A C 1
ATOM 710 O O . ARG A 1 95 ? 2.322 -4.783 0.446 1.00 95.69 95 ARG A O 1
ATOM 717 N N . VAL A 1 96 ? 3.682 -3.306 -0.548 1.00 91.75 96 VAL A N 1
ATOM 718 C CA . VAL A 1 96 ? 3.587 -2.308 0.530 1.00 91.75 96 VAL A CA 1
ATOM 719 C C . VAL A 1 96 ? 2.200 -1.670 0.570 1.00 91.75 96 VAL A C 1
ATOM 721 O O . VAL A 1 96 ? 1.646 -1.488 1.647 1.00 91.75 96 VAL A O 1
ATOM 724 N N . ALA A 1 97 ? 1.616 -1.359 -0.587 1.00 93.56 97 ALA A N 1
ATOM 725 C CA . ALA A 1 97 ? 0.305 -0.722 -0.650 1.00 93.56 97 ALA A CA 1
ATOM 726 C C . ALA A 1 97 ? -0.826 -1.659 -0.192 1.00 93.56 97 ALA A C 1
ATOM 728 O O . ALA A 1 97 ? -1.798 -1.200 0.406 1.00 93.56 97 ALA A O 1
ATOM 729 N N . THR A 1 98 ? -0.706 -2.957 -0.481 1.00 95.75 98 THR A N 1
ATOM 730 C CA . THR A 1 98 ? -1.762 -3.965 -0.271 1.00 95.75 98 THR A CA 1
ATOM 731 C C . THR A 1 98 ? -1.520 -4.884 0.920 1.00 95.75 98 THR A C 1
ATOM 733 O O . THR A 1 98 ? -2.437 -5.594 1.319 1.00 95.75 98 THR A O 1
ATOM 736 N N . TYR A 1 99 ? -0.301 -4.908 1.463 1.00 94.69 99 TYR A N 1
ATOM 737 C CA . TYR A 1 99 ? 0.171 -5.912 2.424 1.00 94.69 99 TYR A CA 1
ATOM 738 C C . TYR A 1 99 ? 0.040 -7.368 1.934 1.00 94.69 99 TYR A C 1
ATOM 740 O O . TYR A 1 99 ? 0.088 -8.299 2.735 1.00 94.69 99 TYR A O 1
ATOM 748 N N . CYS A 1 100 ? -0.084 -7.591 0.621 1.00 97.19 100 CYS A N 1
ATOM 749 C CA . CYS A 1 100 ? -0.201 -8.916 0.022 1.00 97.19 100 CYS A CA 1
ATOM 750 C C . CYS A 1 100 ? 1.064 -9.262 -0.772 1.00 97.19 100 CYS A C 1
ATOM 752 O O . CYS A 1 100 ? 1.461 -8.519 -1.665 1.00 97.19 100 CYS A O 1
ATOM 754 N N . ALA A 1 101 ? 1.702 -10.389 -0.440 1.00 95.88 101 ALA A N 1
ATOM 755 C CA . ALA A 1 101 ? 2.897 -10.876 -1.133 1.00 95.88 101 ALA A CA 1
ATOM 756 C C . ALA A 1 101 ? 2.594 -11.828 -2.303 1.00 95.88 101 ALA A C 1
ATOM 758 O O . ALA A 1 101 ? 3.417 -11.955 -3.209 1.00 95.88 101 ALA A O 1
ATOM 759 N N . ASP A 1 102 ? 1.431 -12.485 -2.295 1.00 97.88 102 ASP A N 1
ATOM 760 C CA . ASP A 1 102 ? 1.030 -13.421 -3.343 1.00 97.88 102 ASP A CA 1
ATOM 761 C C . ASP A 1 102 ? 0.341 -12.682 -4.497 1.00 97.88 102 ASP A C 1
ATOM 763 O O . ASP A 1 102 ? -0.867 -12.444 -4.506 1.00 97.88 102 ASP A O 1
ATOM 767 N N . HIS A 1 103 ? 1.131 -12.324 -5.506 1.00 98.25 103 HIS A N 1
ATOM 768 C CA . HIS A 1 103 ? 0.626 -11.632 -6.692 1.00 98.25 103 HIS A CA 1
ATOM 769 C C . HIS A 1 103 ? -0.049 -12.548 -7.711 1.00 98.25 103 HIS A C 1
ATOM 771 O O . HIS A 1 103 ? -0.625 -12.039 -8.672 1.00 98.25 103 HIS A O 1
ATOM 777 N N . THR A 1 104 ? 0.026 -13.867 -7.529 1.00 98.38 104 THR A N 1
ATOM 778 C CA . THR A 1 104 ? -0.734 -14.813 -8.352 1.00 98.38 104 THR A CA 1
ATOM 779 C C . THR A 1 104 ? -2.173 -14.948 -7.868 1.00 98.38 104 THR A C 1
ATOM 781 O O . THR A 1 104 ? -3.064 -15.128 -8.688 1.00 98.38 104 THR A O 1
ATOM 784 N N . ALA A 1 105 ? -2.414 -14.766 -6.566 1.00 97.81 105 ALA A N 1
ATOM 785 C CA . ALA A 1 105 ? -3.753 -14.756 -5.982 1.00 97.81 105 ALA A CA 1
ATOM 786 C C . ALA A 1 105 ? -4.393 -13.355 -5.942 1.00 97.81 105 ALA A C 1
ATOM 788 O O . ALA A 1 105 ? -5.610 -13.218 -6.073 1.00 97.81 105 ALA A O 1
ATOM 789 N N . LEU A 1 106 ? -3.597 -12.297 -5.749 1.00 98.44 106 LEU A N 1
ATOM 790 C CA . LEU A 1 106 ? -4.113 -10.931 -5.649 1.00 98.44 106 LEU A CA 1
ATOM 791 C C . LEU A 1 106 ? -4.683 -10.443 -6.987 1.00 98.44 106 LEU A C 1
ATOM 793 O O . LEU A 1 106 ? -3.940 -10.315 -7.959 1.00 98.44 106 LEU A O 1
ATOM 797 N N . SER A 1 107 ? -5.961 -10.058 -7.013 1.00 98.62 107 SER A N 1
ATOM 798 C CA . SER A 1 107 ? -6.590 -9.430 -8.185 1.00 98.62 107 SER A CA 1
ATOM 799 C C . SER A 1 107 ? -5.896 -8.121 -8.582 1.00 98.62 107 SER A C 1
ATOM 801 O O . SER A 1 107 ? -5.660 -7.245 -7.742 1.00 98.62 107 SER A O 1
ATOM 803 N N . ALA A 1 108 ? -5.634 -7.945 -9.878 1.00 98.50 108 ALA A N 1
ATOM 804 C CA . ALA A 1 108 ? -5.052 -6.723 -10.423 1.00 98.50 108 ALA A CA 1
ATOM 805 C C . ALA A 1 108 ? -5.950 -5.496 -10.195 1.00 98.50 108 ALA A C 1
ATOM 807 O O . ALA A 1 108 ? -5.444 -4.406 -9.927 1.00 98.50 108 ALA A O 1
ATOM 808 N N . GLN A 1 109 ? -7.277 -5.667 -10.224 1.00 98.50 109 GLN A N 1
ATOM 809 C CA . GLN A 1 109 ? -8.224 -4.602 -9.880 1.00 98.50 109 GLN A CA 1
ATOM 810 C C . GLN A 1 109 ? -7.977 -4.076 -8.460 1.00 98.50 109 GLN A C 1
ATOM 812 O O . GLN A 1 109 ? -7.905 -2.863 -8.251 1.00 98.50 109 GLN A O 1
ATOM 817 N N . ALA A 1 110 ? -7.827 -4.977 -7.484 1.00 98.19 110 ALA A N 1
ATOM 818 C CA . ALA A 1 110 ? -7.565 -4.607 -6.095 1.00 98.19 110 ALA A CA 1
ATOM 819 C C . ALA A 1 110 ? -6.198 -3.921 -5.946 1.00 98.19 110 ALA A C 1
ATOM 821 O O . ALA A 1 110 ? -6.105 -2.870 -5.311 1.00 98.19 110 ALA A O 1
ATOM 822 N N . ALA A 1 111 ? -5.157 -4.464 -6.587 1.00 98.19 111 ALA A N 1
ATOM 823 C CA . ALA A 1 111 ? -3.815 -3.890 -6.562 1.00 98.19 111 ALA A CA 1
ATOM 824 C C . ALA A 1 111 ? -3.769 -2.467 -7.143 1.00 98.19 111 ALA A C 1
ATOM 826 O O . ALA A 1 111 ? -3.211 -1.564 -6.517 1.00 98.19 111 ALA A O 1
ATOM 827 N N . VAL A 1 112 ? -4.393 -2.237 -8.304 1.00 97.88 112 VAL A N 1
ATOM 828 C CA . VAL A 1 112 ? -4.434 -0.914 -8.949 1.00 97.88 112 VAL A CA 1
ATOM 829 C C . VAL A 1 112 ? -5.228 0.085 -8.113 1.00 97.88 112 VAL A C 1
ATOM 831 O O . VAL A 1 112 ? -4.720 1.178 -7.860 1.00 97.88 112 VAL A O 1
ATOM 834 N N . LYS A 1 113 ? -6.417 -0.290 -7.613 1.00 97.31 113 LYS A N 1
ATOM 835 C CA . LYS A 1 113 ? -7.213 0.569 -6.713 1.00 97.31 113 LYS A CA 1
ATOM 836 C C . LYS A 1 113 ? -6.403 0.983 -5.482 1.00 97.31 113 LYS A C 1
ATOM 838 O O . LYS A 1 113 ? -6.419 2.149 -5.088 1.00 97.31 113 LYS A O 1
ATOM 843 N N . GLN A 1 114 ? -5.662 0.044 -4.899 1.00 96.12 114 GLN A N 1
ATOM 844 C CA . GLN A 1 114 ? -4.878 0.302 -3.699 1.00 96.12 114 GLN A CA 1
ATOM 845 C C . GLN A 1 114 ? -3.643 1.172 -3.973 1.00 96.12 114 GLN A C 1
ATOM 847 O O . GLN A 1 114 ? -3.359 2.088 -3.202 1.00 96.12 114 GLN A O 1
ATOM 852 N N . LEU A 1 115 ? -2.940 0.954 -5.088 1.00 95.12 115 LEU A N 1
ATOM 853 C CA . LEU A 1 115 ? -1.846 1.829 -5.516 1.00 95.12 115 LEU A CA 1
ATOM 854 C C . LEU A 1 115 ? -2.333 3.259 -5.798 1.00 95.12 115 LEU A C 1
ATOM 856 O O . LEU A 1 115 ? -1.685 4.220 -5.384 1.00 95.12 115 LEU A O 1
ATOM 860 N N . GLN A 1 116 ? -3.482 3.411 -6.464 1.00 95.69 116 GLN A N 1
ATOM 861 C CA . GLN A 1 116 ? -4.108 4.716 -6.697 1.00 95.69 116 GLN A CA 1
ATOM 862 C C . GLN A 1 116 ? -4.431 5.422 -5.372 1.00 95.69 116 GLN A C 1
ATOM 864 O O . GLN A 1 116 ? -4.110 6.599 -5.211 1.00 95.69 116 GLN A O 1
ATOM 869 N N . ALA A 1 117 ? -5.005 4.702 -4.402 1.00 93.56 117 ALA A N 1
ATOM 870 C CA . ALA A 1 117 ? -5.298 5.245 -3.078 1.00 93.56 117 ALA A CA 1
ATOM 871 C C . ALA A 1 117 ? -4.024 5.676 -2.328 1.00 93.56 117 ALA A C 1
ATOM 873 O O . ALA A 1 117 ? -3.983 6.775 -1.770 1.00 93.56 117 ALA A O 1
ATOM 874 N N . ALA A 1 118 ? -2.975 4.847 -2.357 1.00 90.19 118 ALA A N 1
ATOM 875 C CA . ALA A 1 118 ? -1.698 5.136 -1.708 1.00 90.19 118 ALA A CA 1
ATOM 876 C C . ALA A 1 118 ? -1.021 6.390 -2.288 1.00 90.19 118 ALA A C 1
ATOM 878 O O . ALA A 1 118 ? -0.521 7.221 -1.531 1.00 90.19 118 ALA A O 1
ATOM 879 N N . LEU A 1 119 ? -1.049 6.564 -3.615 1.00 85.81 119 LEU A N 1
ATOM 880 C CA . LEU A 1 119 ? -0.496 7.750 -4.276 1.00 85.81 119 LEU A CA 1
ATOM 881 C C . LEU A 1 119 ? -1.314 9.018 -4.018 1.00 85.81 119 LEU A C 1
ATOM 883 O O . LEU A 1 119 ? -0.737 10.097 -3.910 1.00 85.81 119 LEU A O 1
ATOM 887 N N . ALA A 1 120 ? -2.640 8.902 -3.927 1.00 87.56 120 ALA A N 1
ATOM 888 C CA . ALA A 1 120 ? -3.517 10.055 -3.749 1.00 87.56 120 ALA A CA 1
ATOM 889 C C . ALA A 1 120 ? -3.507 10.610 -2.317 1.00 87.56 120 ALA A C 1
ATOM 891 O O . ALA A 1 120 ? -3.578 11.823 -2.135 1.00 87.56 120 ALA A O 1
ATOM 892 N N . ALA A 1 121 ? -3.463 9.738 -1.305 1.00 81.75 121 ALA A N 1
ATOM 893 C CA . ALA A 1 121 ? -3.730 10.132 0.081 1.00 81.75 121 ALA A CA 1
ATOM 894 C C . ALA A 1 121 ? -2.619 9.778 1.082 1.00 81.75 121 ALA A C 1
ATOM 896 O O . ALA A 1 121 ? -2.670 10.260 2.213 1.00 81.75 121 ALA A O 1
ATOM 897 N N . ASN A 1 122 ? -1.619 8.981 0.683 1.00 85.88 122 ASN A N 1
ATOM 898 C CA . ASN A 1 122 ? -0.595 8.434 1.580 1.00 85.88 122 ASN A CA 1
ATOM 899 C C . ASN A 1 122 ? -1.216 7.718 2.809 1.00 85.88 122 ASN A C 1
ATOM 901 O O . ASN A 1 122 ? -2.385 7.324 2.795 1.00 85.88 122 ASN A O 1
ATOM 905 N N . VAL A 1 123 ? -0.428 7.505 3.862 1.00 88.44 123 VAL A N 1
ATOM 906 C CA . VAL A 1 123 ? -0.873 6.971 5.154 1.00 88.44 123 VAL A CA 1
ATOM 907 C C . VAL A 1 123 ? -0.804 8.053 6.230 1.00 88.44 123 VAL A C 1
ATOM 909 O O . VAL A 1 123 ? 0.039 8.947 6.175 1.00 88.44 123 VAL A O 1
ATOM 912 N N . LEU A 1 124 ? -1.689 7.955 7.223 1.00 90.88 124 LEU A N 1
ATOM 913 C CA . LEU A 1 124 ? -1.693 8.816 8.403 1.00 90.88 124 LEU A CA 1
ATOM 914 C C . LEU A 1 124 ? -1.042 8.068 9.568 1.00 90.88 124 LEU A C 1
ATOM 916 O O . LEU A 1 124 ? -1.539 7.019 9.979 1.00 90.88 124 LEU A O 1
ATOM 920 N N . TYR A 1 125 ? 0.041 8.616 10.102 1.00 91.81 125 TYR A N 1
ATOM 921 C CA . TYR A 1 125 ? 0.621 8.191 11.370 1.00 91.81 125 TYR A CA 1
ATOM 922 C C . TYR A 1 125 ? -0.057 8.982 12.477 1.00 91.81 125 TYR A C 1
ATOM 924 O O . TYR A 1 125 ? 0.017 10.207 12.498 1.00 91.81 125 TYR A O 1
ATOM 932 N N . VAL A 1 126 ? -0.767 8.265 13.343 1.00 94.75 126 VAL A N 1
ATOM 933 C CA . VAL A 1 126 ? -1.615 8.853 14.379 1.00 94.75 126 VAL A CA 1
ATOM 934 C C . VAL A 1 126 ? -0.762 9.319 15.557 1.00 94.75 126 VAL A C 1
ATOM 936 O O . VAL A 1 126 ? 0.085 8.568 16.050 1.00 94.75 126 VAL A O 1
ATOM 939 N 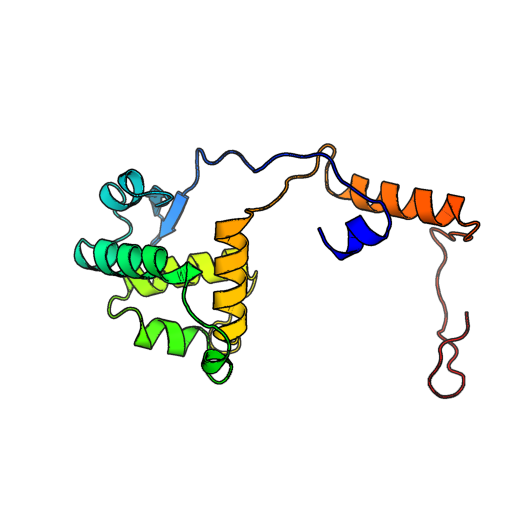N . ASP A 1 127 ? -1.004 10.544 16.018 1.00 94.94 127 ASP A N 1
ATOM 940 C CA . ASP A 1 127 ? -0.344 11.099 17.199 1.00 94.94 127 ASP A CA 1
ATOM 941 C C . ASP A 1 127 ? -0.686 10.262 18.437 1.00 94.94 127 ASP A C 1
ATOM 943 O O . ASP A 1 127 ? -1.829 9.856 18.631 1.00 94.94 127 ASP A O 1
ATOM 947 N N . GLY A 1 128 ? 0.311 9.960 19.272 1.00 94.44 128 GLY A N 1
ATOM 948 C CA . GLY A 1 128 ? 0.129 9.077 20.433 1.00 94.44 128 GLY A CA 1
ATOM 949 C C . GLY A 1 128 ? -0.046 7.591 20.087 1.00 94.44 128 GLY A C 1
ATOM 950 O O . GLY A 1 128 ? -0.193 6.772 20.990 1.00 94.44 128 GLY A O 1
ATOM 951 N N . GLY A 1 129 ? 0.022 7.219 18.803 1.00 93.69 129 GLY A N 1
ATOM 952 C CA . GLY A 1 129 ? -0.040 5.835 18.341 1.00 93.69 129 GLY A CA 1
ATOM 953 C C . GLY A 1 129 ? -1.459 5.307 18.112 1.00 93.69 129 GLY A C 1
ATOM 954 O O . GLY A 1 129 ? -2.460 5.995 18.308 1.00 93.69 129 GLY A O 1
ATOM 955 N N . TRP A 1 130 ? -1.548 4.053 17.659 1.00 93.50 130 TRP A N 1
ATOM 956 C CA . TRP A 1 130 ? -2.807 3.432 17.223 1.00 93.50 130 TRP A CA 1
ATOM 957 C C . TRP A 1 130 ? -3.832 3.219 18.343 1.00 93.50 130 TRP A C 1
ATOM 959 O O . TRP A 1 130 ? -5.027 3.169 18.051 1.00 93.50 130 TRP A O 1
ATOM 969 N N . SER A 1 131 ? -3.397 3.126 19.605 1.00 95.00 131 SER A N 1
ATOM 970 C CA . SER A 1 131 ? -4.301 2.982 20.756 1.00 95.00 131 SER A CA 1
ATOM 971 C C . SER A 1 131 ? -5.278 4.150 20.868 1.00 95.00 131 SER A C 1
ATOM 973 O O . SER A 1 131 ? -6.434 3.935 21.200 1.00 95.00 131 SER A O 1
ATOM 975 N N . THR A 1 132 ? -4.879 5.354 20.452 1.00 95.12 132 THR A N 1
ATOM 976 C CA . THR A 1 132 ? -5.745 6.543 20.495 1.00 95.12 132 THR A CA 1
ATOM 977 C C . THR A 1 132 ? -7.026 6.398 19.663 1.00 95.12 132 THR A C 1
ATOM 979 O O . THR A 1 132 ? -8.044 7.017 19.978 1.00 95.12 132 THR A O 1
ATOM 982 N N . LEU A 1 133 ? -7.016 5.558 18.617 1.00 95.12 133 LEU A N 1
ATOM 983 C CA . LEU A 1 133 ? -8.227 5.218 17.866 1.00 95.12 133 LEU A CA 1
ATOM 984 C C . LEU A 1 133 ? -9.172 4.351 18.694 1.00 95.12 133 LEU A C 1
ATOM 986 O O . LEU A 1 133 ? -10.382 4.573 18.665 1.00 95.12 133 LEU A O 1
ATOM 990 N N . VAL A 1 134 ? -8.615 3.374 19.411 1.00 94.50 134 VAL A N 1
ATOM 991 C CA . VAL A 1 134 ? -9.363 2.475 20.292 1.00 94.50 134 VAL A CA 1
ATOM 992 C C . VAL A 1 134 ? -9.962 3.281 21.438 1.00 94.50 134 VAL A C 1
ATOM 994 O O . VAL A 1 134 ? -11.173 3.231 21.622 1.00 94.50 134 VAL A O 1
ATOM 997 N N . ASP A 1 135 ? -9.162 4.120 22.096 1.00 95.19 135 ASP A N 1
ATOM 998 C CA . ASP A 1 135 ? -9.598 4.979 23.203 1.00 95.19 135 ASP A CA 1
ATOM 999 C C . ASP A 1 135 ? -10.737 5.922 22.777 1.00 95.19 135 ASP A C 1
ATOM 1001 O O . ASP A 1 135 ? -11.699 6.151 23.513 1.00 95.19 135 ASP A O 1
ATOM 1005 N N . ALA A 1 136 ? -10.664 6.471 21.557 1.00 95.25 136 ALA A N 1
ATOM 1006 C CA . ALA A 1 136 ? -11.709 7.341 21.025 1.00 95.25 136 ALA A CA 1
ATOM 1007 C C . ALA A 1 136 ? -13.029 6.595 20.780 1.00 95.25 136 ALA A C 1
ATOM 1009 O O . ALA A 1 136 ? -14.093 7.124 21.105 1.00 95.25 136 ALA A O 1
ATOM 1010 N N . VAL A 1 137 ? -12.972 5.384 20.217 1.00 95.25 137 VAL A N 1
ATOM 1011 C CA . VAL A 1 137 ? -14.162 4.545 20.004 1.00 95.25 137 VAL A CA 1
ATOM 1012 C C . VAL A 1 137 ? -14.722 4.048 21.338 1.00 95.25 137 VAL A C 1
ATOM 1014 O O . VAL A 1 137 ? -15.937 4.067 21.528 1.00 95.25 137 VAL A O 1
ATOM 1017 N N . GLU A 1 138 ? -13.861 3.661 22.280 1.00 95.69 138 GLU A N 1
ATOM 1018 C CA . GLU A 1 138 ? -14.252 3.238 23.626 1.00 95.69 138 GLU A CA 1
ATOM 1019 C C . GLU A 1 138 ? -15.029 4.346 24.341 1.00 95.69 138 GLU A C 1
ATOM 1021 O O . GLU A 1 138 ? -16.134 4.111 24.832 1.00 95.69 138 GLU A O 1
ATOM 1026 N N . ARG A 1 139 ? -14.492 5.572 24.341 1.00 95.31 139 ARG A N 1
ATOM 1027 C CA . ARG A 1 139 ? -15.153 6.734 24.942 1.00 95.31 139 ARG A CA 1
ATOM 1028 C C . ARG A 1 139 ? -16.545 6.959 24.353 1.00 95.31 139 ARG A C 1
ATOM 1030 O O . ARG A 1 139 ? -17.504 7.038 25.112 1.00 95.31 139 ARG A O 1
ATOM 1037 N N . LEU A 1 140 ? -16.667 6.999 23.023 1.00 95.44 140 LEU A N 1
ATOM 1038 C CA . LEU A 1 140 ? -17.961 7.184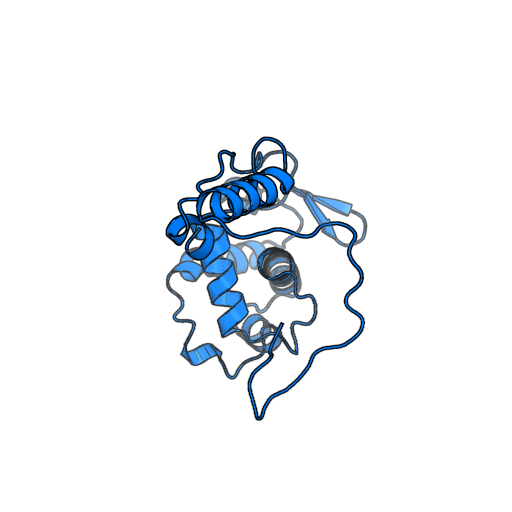 22.349 1.00 95.44 140 LEU A CA 1
ATOM 1039 C C . LEU A 1 140 ? -18.955 6.066 22.686 1.00 95.44 140 LEU A C 1
ATOM 1041 O O . LEU A 1 140 ? -20.149 6.310 22.829 1.00 95.44 140 LEU A O 1
ATOM 1045 N N . THR A 1 141 ? -18.460 4.839 22.842 1.00 94.94 141 THR A N 1
ATOM 1046 C CA . THR A 1 141 ? -19.274 3.682 23.226 1.00 94.94 141 THR A CA 1
ATOM 1047 C C . THR A 1 141 ? -19.822 3.847 24.648 1.00 94.94 141 THR A C 1
ATOM 1049 O O . THR A 1 141 ? -21.017 3.658 24.875 1.00 94.94 141 THR A O 1
ATOM 1052 N N . ARG A 1 142 ? -18.985 4.290 25.596 1.00 95.44 142 ARG A N 1
ATOM 1053 C CA . ARG A 1 142 ? -19.411 4.592 26.974 1.00 95.44 142 ARG A CA 1
ATOM 1054 C C . ARG A 1 142 ? -20.387 5.769 27.038 1.00 95.44 142 ARG A C 1
ATOM 1056 O O . ARG A 1 142 ? -21.379 5.687 27.753 1.00 95.44 142 ARG A O 1
ATOM 1063 N N . GLU A 1 143 ? -20.139 6.833 26.276 1.00 95.44 143 GLU A N 1
ATOM 1064 C CA . GLU A 1 143 ? -21.033 8.000 26.170 1.00 95.44 143 GLU A CA 1
ATOM 1065 C C . GLU A 1 143 ? -22.409 7.628 25.599 1.00 95.44 143 GLU A C 1
ATOM 1067 O O . GLU A 1 143 ? -23.422 8.191 26.008 1.00 95.44 143 GLU A O 1
ATOM 1072 N N . ALA A 1 144 ? -22.467 6.629 24.714 1.00 96.00 144 ALA A N 1
ATOM 1073 C CA . ALA A 1 144 ? -23.714 6.061 24.206 1.00 96.00 144 ALA A CA 1
ATOM 1074 C C . ALA A 1 144 ? -24.443 5.150 25.219 1.00 96.00 144 ALA A C 1
ATOM 1076 O O . ALA A 1 144 ? -25.475 4.568 24.885 1.00 96.00 144 ALA A O 1
ATOM 1077 N N . GLY A 1 145 ? -23.924 5.001 26.443 1.00 96.81 145 GLY A N 1
ATOM 1078 C CA . GLY A 1 145 ? -24.514 4.172 27.497 1.00 96.81 145 GLY A CA 1
ATOM 1079 C C . GLY A 1 145 ? -24.246 2.673 27.344 1.00 96.81 145 GLY A C 1
ATOM 1080 O O . GLY A 1 145 ? -24.847 1.869 28.056 1.00 96.81 145 GLY A O 1
ATOM 1081 N N . VAL A 1 146 ? -23.352 2.273 26.435 1.00 96.12 146 VAL A N 1
ATOM 1082 C CA . VAL A 1 146 ? -22.986 0.865 26.260 1.00 96.12 146 VAL A CA 1
ATOM 1083 C C . VAL A 1 146 ? -22.075 0.424 27.403 1.00 96.12 146 VAL A C 1
ATOM 1085 O O . VAL A 1 146 ? -21.081 1.075 27.737 1.00 96.12 146 VAL A O 1
ATOM 1088 N N . ARG A 1 147 ? -22.398 -0.731 27.987 1.00 94.19 147 ARG A N 1
ATOM 1089 C CA . ARG A 1 147 ? -21.583 -1.383 29.011 1.00 94.19 147 ARG A CA 1
ATOM 1090 C C . ARG A 1 147 ? -20.439 -2.153 28.351 1.00 94.19 147 ARG A C 1
ATOM 1092 O O . ARG A 1 147 ? -20.675 -3.055 27.555 1.00 94.19 147 ARG A O 1
ATOM 1099 N N . LEU A 1 148 ? -19.206 -1.794 28.698 1.00 93.50 148 LEU A N 1
ATOM 1100 C CA . LEU A 1 148 ? -17.998 -2.478 28.240 1.00 93.50 148 LEU A CA 1
ATOM 1101 C C . LEU A 1 148 ? -17.440 -3.356 29.357 1.00 93.50 148 LEU A C 1
ATOM 1103 O O . LEU A 1 148 ? -16.993 -2.838 30.381 1.00 93.50 148 LEU A O 1
ATOM 1107 N N . GLU A 1 149 ? -17.452 -4.665 29.129 1.00 94.12 149 GLU A N 1
ATOM 1108 C CA . GLU A 1 149 ? -16.862 -5.673 30.009 1.00 94.12 149 GLU A CA 1
ATOM 1109 C C . GLU A 1 149 ? -15.448 -6.006 29.530 1.00 94.12 149 GLU A C 1
ATOM 1111 O O . GLU A 1 149 ? -15.250 -6.486 28.412 1.00 94.12 149 GLU A O 1
ATOM 1116 N N . LEU A 1 150 ? -14.453 -5.710 30.365 1.00 93.25 150 LEU A N 1
ATOM 1117 C CA . LEU A 1 150 ? -13.044 -5.975 30.083 1.00 93.25 150 LEU A CA 1
ATOM 1118 C C . LEU A 1 150 ? -12.565 -7.152 30.926 1.00 93.25 150 LEU A C 1
ATOM 1120 O O . LEU A 1 150 ? -13.031 -7.356 32.044 1.00 93.25 150 LEU A O 1
ATOM 1124 N N . SER A 1 151 ? -11.595 -7.903 30.404 1.00 95.00 151 SER A N 1
ATOM 1125 C CA . SER A 1 151 ? -11.037 -9.084 31.081 1.00 95.00 151 SER A CA 1
ATOM 1126 C C . SER A 1 151 ? -12.072 -10.177 31.388 1.00 95.00 151 SER A C 1
ATOM 1128 O O . SER A 1 151 ? -11.852 -11.025 32.252 1.00 95.00 151 SER A O 1
ATOM 1130 N N . THR A 1 152 ? -13.188 -10.188 30.660 1.00 95.31 152 THR A N 1
ATOM 1131 C CA . THR A 1 152 ? -14.258 -11.175 30.805 1.00 95.31 152 THR A CA 1
ATOM 1132 C C . THR A 1 152 ? -14.117 -12.252 29.740 1.00 95.31 152 THR A C 1
ATOM 1134 O O . THR A 1 152 ? -13.998 -11.965 28.548 1.00 95.31 152 THR A O 1
ATOM 1137 N N . ARG A 1 153 ? -14.136 -13.516 30.163 1.00 94.75 153 ARG A N 1
ATOM 1138 C CA . ARG A 1 153 ? -14.134 -14.658 29.248 1.00 94.75 153 ARG A CA 1
ATOM 1139 C C . ARG A 1 153 ? -15.537 -14.866 28.678 1.00 94.75 153 ARG A C 1
ATOM 1141 O O . ARG A 1 153 ? -16.492 -14.979 29.436 1.00 94.75 153 ARG A O 1
ATOM 1148 N N . VAL A 1 154 ? -15.637 -15.003 27.358 1.00 93.44 154 VAL A N 1
ATOM 1149 C CA . VAL A 1 154 ? -16.846 -15.507 26.688 1.00 93.44 154 VAL A CA 1
ATOM 1150 C C . VAL A 1 154 ? -16.759 -17.034 26.631 1.00 93.44 154 VAL A C 1
ATOM 1152 O O . VAL A 1 154 ? -15.788 -17.574 26.102 1.00 93.44 154 VAL A O 1
ATOM 1155 N N . GLU A 1 155 ? -17.732 -17.740 27.213 1.00 93.44 155 GLU A N 1
ATOM 1156 C CA . GLU A 1 155 ? -17.733 -19.214 27.276 1.00 93.44 155 GLU A CA 1
ATOM 1157 C C . GLU A 1 155 ? -18.374 -19.867 26.050 1.00 93.44 155 GLU A C 1
ATOM 1159 O O . GLU A 1 155 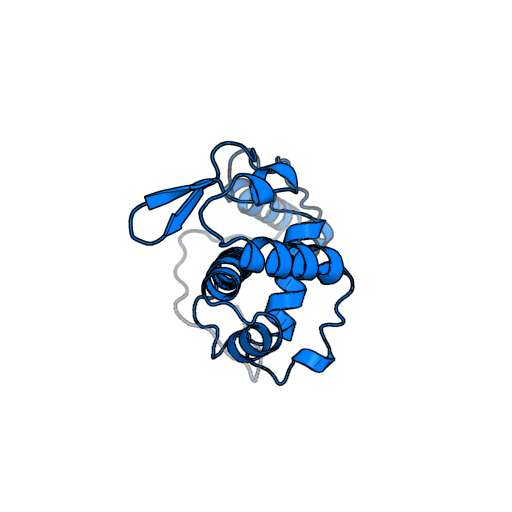? -17.879 -20.880 25.558 1.00 93.44 155 GLU A O 1
ATOM 1164 N N . ALA A 1 156 ? -19.455 -19.275 25.546 1.00 90.69 156 ALA A N 1
ATOM 1165 C CA . ALA A 1 156 ? -20.186 -19.757 24.387 1.00 90.69 156 ALA A CA 1
ATOM 1166 C C . ALA A 1 156 ? -20.865 -18.593 23.658 1.00 90.69 156 ALA A C 1
ATOM 1168 O O . ALA A 1 156 ? -21.099 -17.531 24.230 1.00 90.69 156 ALA A O 1
ATOM 1169 N N . VAL A 1 157 ? -21.199 -18.822 22.390 1.00 91.06 157 VAL A N 1
ATOM 1170 C CA . VAL A 1 157 ? -22.052 -17.943 21.586 1.00 91.06 157 VAL A CA 1
ATOM 1171 C C . VAL A 1 157 ? -23.377 -18.669 21.389 1.00 91.06 157 VAL A C 1
ATOM 1173 O O . VAL A 1 157 ? -23.387 -19.768 20.832 1.00 91.06 157 VAL A O 1
ATOM 1176 N N . VAL A 1 158 ? -24.485 -18.088 21.851 1.00 90.75 158 VAL A N 1
ATOM 1177 C CA . VAL A 1 158 ? -25.815 -18.684 21.675 1.00 90.75 158 VAL A CA 1
ATOM 1178 C C . VAL A 1 158 ? -26.403 -18.203 20.355 1.00 90.75 158 VAL A C 1
ATOM 1180 O O . VAL A 1 158 ? -26.523 -17.002 20.106 1.00 90.75 158 VAL A O 1
ATOM 1183 N N . LEU A 1 159 ? -26.760 -19.156 19.494 1.00 91.31 159 LEU A N 1
ATOM 1184 C CA . LEU A 1 159 ? -27.423 -18.885 18.225 1.00 91.31 159 LEU A CA 1
ATOM 1185 C C . LEU A 1 159 ? -28.919 -19.165 18.352 1.00 91.31 159 LEU A C 1
ATOM 1187 O O . LEU A 1 159 ? -29.319 -20.293 18.639 1.00 91.31 159 LEU A O 1
ATOM 1191 N N . GLN A 1 160 ? -29.742 -18.160 18.064 1.00 85.38 160 GLN A N 1
ATOM 1192 C CA . GLN A 1 160 ? -31.169 -18.341 17.813 1.00 85.38 160 GLN A CA 1
ATOM 1193 C C . GLN A 1 160 ? -31.438 -18.159 16.316 1.00 85.38 160 GLN A C 1
ATOM 1195 O O . GLN A 1 160 ? -31.458 -17.045 15.782 1.00 85.38 160 GLN A O 1
ATOM 1200 N N . GLY A 1 161 ? -31.596 -19.277 15.602 1.00 85.94 161 GLY A N 1
ATOM 1201 C CA . GLY A 1 161 ? -31.669 -19.277 14.140 1.00 85.94 161 GLY A CA 1
ATOM 1202 C C . GLY A 1 161 ? -30.353 -18.793 13.516 1.00 85.94 161 GLY A C 1
ATOM 1203 O O . GLY A 1 161 ? -29.326 -19.443 13.669 1.00 85.94 161 GLY A O 1
ATOM 1204 N N . ALA A 1 162 ? -30.386 -17.648 12.821 1.00 85.62 162 ALA A N 1
ATOM 1205 C CA . ALA A 1 162 ? -29.215 -17.015 12.193 1.00 85.62 162 ALA A CA 1
ATOM 1206 C C . ALA A 1 162 ? -28.690 -15.778 12.957 1.00 85.62 162 ALA A C 1
ATOM 1208 O O . ALA A 1 162 ? -27.913 -14.998 12.405 1.00 85.62 162 ALA A O 1
ATOM 1209 N N . ARG A 1 163 ? -29.145 -15.550 14.197 1.00 78.00 163 ARG A N 1
ATOM 1210 C CA . ARG A 1 163 ? -28.731 -14.411 15.032 1.00 78.00 163 ARG A CA 1
ATOM 1211 C C . ARG A 1 163 ? -27.982 -14.879 16.272 1.00 78.00 163 ARG A C 1
ATOM 1213 O O . ARG A 1 163 ? -28.291 -15.931 16.823 1.00 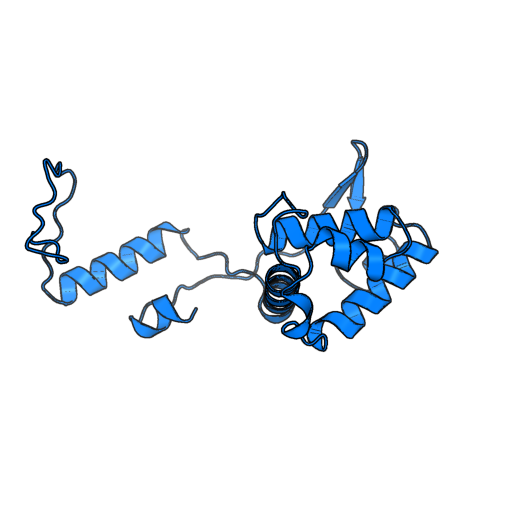78.00 163 ARG A O 1
ATOM 1220 N N . VAL A 1 164 ? -27.023 -14.063 16.695 1.00 78.75 164 VAL A N 1
ATOM 1221 C CA . VAL A 1 164 ? -26.322 -14.206 17.973 1.00 78.75 164 VAL A CA 1
ATOM 1222 C C . VAL A 1 164 ? -27.098 -13.433 19.037 1.00 78.75 164 VAL A C 1
ATOM 1224 O O . VAL A 1 164 ? -27.402 -12.259 18.822 1.00 78.75 164 VAL A O 1
ATOM 1227 N N . GLU A 1 165 ? -27.401 -14.079 20.159 1.00 69.94 165 GLU A N 1
ATOM 1228 C CA . GLU A 1 165 ? -27.844 -13.418 21.392 1.00 69.94 165 GLU A CA 1
ATOM 1229 C C . GLU A 1 165 ? -26.688 -13.369 22.396 1.00 69.94 165 GLU A C 1
ATOM 1231 O O . GLU A 1 165 ? -25.914 -14.325 22.508 1.00 69.94 165 GLU A O 1
ATOM 1236 N N . GLY A 1 166 ? -26.578 -12.248 23.108 1.00 61.34 166 GLY A N 1
ATOM 1237 C CA . GLY A 1 166 ? -25.578 -11.988 24.141 1.00 61.34 166 GLY A CA 1
ATOM 1238 C C . GLY A 1 166 ? -26.072 -10.947 25.128 1.00 61.34 166 GLY A C 1
ATOM 1239 O O . GLY A 1 166 ? -26.887 -10.093 24.710 1.00 61.34 166 GLY A O 1
#

Foldseek 3Di:
DPPCVVLVHDFDFDFPDPPPDWDADPNDTWQDCPDDVSLVVTPLDDPVLSVLLVVCVVCLLVDDLVVQQPDFQLVVLVVRGVDPSNSVSLLVLLCVQPVDNPSRPHGNSVSSVSSNVCVPPNDTQGPVGDVVSVVVVVVSCVVVVHDDDPPDDDPDFDDDDPDTDD

Secondary structure (DSSP, 8-state):
-HHHHHTT----EEPPP-TT-EEEETTEEEE---SHHHHHH-SSS-HHHHHHHHHHHHHHTT---GGGTTSBHHHHHHHH--SHHHHHHHHHHHHHHH----TTTSBHHHHHHHHHHHHHH--PEETT-THHHHHHHHHHHHHTT-----SPPP---EEETTEEE-

Radius of gyration: 21.54 Å; chains: 1; bounding box: 54×34×51 Å

InterPro domains:
  IPR001763 Rhodanese-like domain [PS50206] (95-142)
  IPR002937 Amine oxidase [PF01593] (26-162)
  IPR036188 FAD/NAD(P)-binding domain superfamily [G3DSA:3.50.50.60] (4-166)
  IPR036188 FAD/NAD(P)-binding domain superfamily [SSF51905] (3-164)